Protein AF-A0A968UL13-F1 (afdb_monomer_lite)

Radius of gyration: 17.08 Å; chains: 1; bounding box: 23×32×43 Å

Sequence (67 aa):
MTPEIIQQALAIFDFKQLAQRREGEEDRRSFFRKGIVGDWQNHFSADDQEFFQAQAGQVMNRVRYDL

pLDDT: mean 94.54, std 6.23, range [61.16, 97.88]

Structure (mmCIF, N/CA/C/O backbone):
data_AF-A0A968UL13-F1
#
_entry.id   AF-A0A968UL13-F1
#
loop_
_atom_site.group_PDB
_atom_site.id
_atom_site.type_symbol
_atom_site.label_atom_id
_atom_site.label_alt_id
_atom_site.label_comp_id
_atom_site.label_asym_id
_atom_site.label_entity_id
_atom_site.label_seq_id
_atom_site.pdbx_PDB_ins_code
_atom_site.Cartn_x
_atom_site.Cartn_y
_atom_site.Cartn_z
_atom_site.occupancy
_atom_site.B_iso_or_equiv
_atom_site.auth_seq_id
_atom_site.auth_comp_id
_atom_site.auth_asym_id
_atom_site.auth_atom_id
_atom_site.pdbx_PDB_model_num
ATOM 1 N N . MET A 1 1 ? -11.772 15.538 19.735 1.00 61.16 1 MET A N 1
ATOM 2 C CA . MET A 1 1 ? -11.835 14.066 19.621 1.00 61.16 1 MET A CA 1
ATOM 3 C C . MET A 1 1 ? -10.950 13.522 20.725 1.00 61.16 1 MET A C 1
ATOM 5 O O . MET A 1 1 ? -9.818 13.983 20.813 1.00 61.16 1 MET A O 1
ATOM 9 N N . THR A 1 2 ? -11.474 12.711 21.645 1.00 83.06 2 THR A N 1
ATOM 10 C CA . THR A 1 2 ? -10.671 12.280 22.798 1.00 83.06 2 THR A CA 1
ATOM 11 C C . THR A 1 2 ? -9.715 11.155 22.378 1.00 83.06 2 THR A C 1
ATOM 13 O O . THR A 1 2 ? -10.051 10.394 21.461 1.00 83.06 2 THR A O 1
ATOM 16 N N . PRO A 1 3 ? -8.523 11.049 22.987 1.00 91.00 3 PRO A N 1
ATOM 17 C CA . PRO A 1 3 ? -7.555 10.000 22.664 1.00 91.00 3 PRO A CA 1
ATOM 18 C C . PRO A 1 3 ? -8.139 8.581 22.721 1.00 91.00 3 PRO A C 1
ATOM 20 O O . PRO A 1 3 ? -7.760 7.728 21.924 1.00 91.00 3 PRO A O 1
ATOM 23 N N . GLU A 1 4 ? -9.106 8.333 23.603 1.00 95.81 4 GLU A N 1
ATOM 24 C CA . GLU A 1 4 ? -9.725 7.020 23.805 1.00 95.81 4 GLU A CA 1
ATOM 25 C C . GLU A 1 4 ? -10.517 6.556 22.579 1.00 95.81 4 GLU A C 1
ATOM 27 O O . GLU A 1 4 ? -10.409 5.397 22.184 1.00 95.81 4 GLU A O 1
ATOM 32 N N . ILE A 1 5 ? -11.269 7.457 21.937 1.00 96.44 5 ILE A N 1
ATOM 33 C CA . ILE A 1 5 ? -12.041 7.126 20.728 1.00 96.44 5 ILE A CA 1
ATOM 34 C C . ILE A 1 5 ? -11.095 6.756 19.581 1.00 96.44 5 ILE A C 1
ATOM 36 O O . ILE A 1 5 ? -11.377 5.834 18.818 1.00 96.44 5 ILE A O 1
ATOM 40 N N . ILE A 1 6 ? -9.949 7.436 19.478 1.00 96.56 6 ILE A N 1
ATOM 41 C CA . ILE A 1 6 ? -8.931 7.119 18.469 1.00 96.56 6 ILE A CA 1
ATOM 42 C C . ILE A 1 6 ? -8.365 5.717 18.717 1.00 96.56 6 ILE A C 1
ATOM 44 O O . ILE A 1 6 ? -8.283 4.927 17.782 1.00 96.56 6 ILE A O 1
ATOM 48 N N . GLN A 1 7 ? -8.033 5.373 19.965 1.00 97.06 7 GLN A N 1
ATOM 49 C CA . GLN A 1 7 ? -7.519 4.037 20.295 1.00 97.06 7 GLN A CA 1
ATOM 50 C C . GLN A 1 7 ? -8.544 2.933 20.019 1.00 97.06 7 GLN A C 1
ATOM 52 O O . GLN A 1 7 ? -8.193 1.886 19.478 1.00 97.06 7 GLN A O 1
ATOM 57 N N . GLN A 1 8 ? -9.818 3.17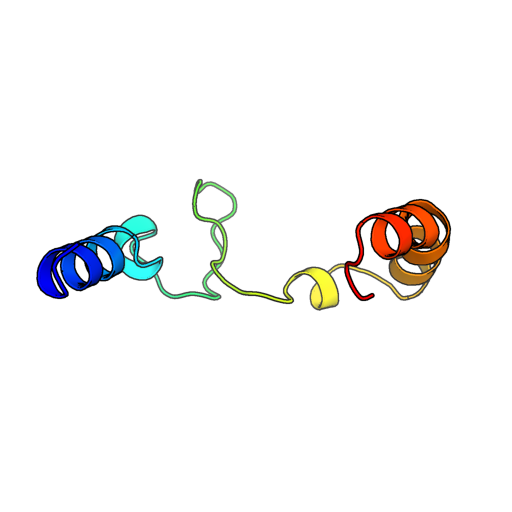5 20.328 1.00 96.88 8 GLN A N 1
ATOM 58 C CA . GLN A 1 8 ? -10.893 2.239 20.000 1.00 96.88 8 GLN A CA 1
ATOM 59 C C . GLN A 1 8 ? -11.032 2.047 18.489 1.00 96.88 8 GLN A C 1
ATOM 61 O O . GLN A 1 8 ? -11.129 0.913 18.028 1.00 96.88 8 GLN A O 1
ATOM 66 N N . ALA A 1 9 ? -10.994 3.133 17.712 1.00 97.12 9 ALA A N 1
ATOM 67 C CA . ALA A 1 9 ? -11.052 3.052 16.258 1.00 97.12 9 ALA A CA 1
ATOM 68 C C . ALA A 1 9 ? -9.862 2.262 15.693 1.00 97.12 9 ALA A C 1
ATOM 70 O O . ALA A 1 9 ? -10.065 1.361 14.885 1.00 97.12 9 ALA A O 1
ATOM 71 N N . LEU A 1 10 ? -8.639 2.534 16.160 1.00 96.88 10 LEU A N 1
ATOM 72 C CA . LEU A 1 10 ? -7.449 1.786 15.742 1.00 96.88 10 LEU A CA 1
ATOM 73 C C . LEU A 1 10 ? -7.574 0.291 16.056 1.00 96.88 10 LEU A C 1
ATOM 75 O O . LEU A 1 10 ? -7.234 -0.527 15.212 1.00 96.88 10 LEU A O 1
ATOM 79 N N . ALA A 1 11 ? -8.112 -0.073 17.223 1.00 96.56 11 ALA A N 1
ATOM 80 C CA . ALA A 1 11 ? -8.316 -1.472 17.590 1.00 96.56 11 ALA A CA 1
ATOM 81 C C . ALA A 1 11 ? -9.399 -2.168 16.745 1.00 96.56 11 ALA A C 1
ATOM 83 O O . ALA A 1 11 ? -9.241 -3.332 16.386 1.00 96.56 11 ALA A O 1
ATOM 84 N N . ILE A 1 12 ? -10.499 -1.475 16.428 1.00 97.00 12 ILE A N 1
ATOM 85 C CA . ILE A 1 12 ? -11.603 -2.027 15.625 1.00 97.00 12 ILE A CA 1
ATOM 86 C C . ILE A 1 12 ? -11.186 -2.206 14.161 1.00 97.00 12 ILE A C 1
ATOM 88 O O . ILE A 1 12 ? -11.563 -3.194 13.534 1.00 97.00 12 ILE A O 1
ATOM 92 N N . PHE A 1 13 ? -10.424 -1.253 13.618 1.00 96.62 13 PHE A N 1
ATOM 93 C CA . PHE A 1 13 ? -10.036 -1.230 12.206 1.00 96.62 13 PHE A CA 1
ATOM 94 C C . PHE A 1 13 ? -8.638 -1.797 11.935 1.00 96.62 13 PHE A C 1
ATOM 96 O O . PHE A 1 13 ? -8.146 -1.702 10.810 1.00 96.62 13 PHE A O 1
ATOM 103 N N . ASP A 1 14 ? -8.009 -2.406 12.939 1.00 96.75 14 ASP A N 1
ATOM 104 C CA . ASP A 1 14 ? -6.768 -3.149 12.763 1.00 96.75 14 ASP A CA 1
ATOM 105 C C . ASP A 1 14 ? -6.963 -4.294 11.758 1.00 96.75 14 ASP A C 1
ATOM 107 O O . ASP A 1 14 ? -7.966 -5.017 11.788 1.00 96.75 14 ASP A O 1
ATOM 111 N N . PHE A 1 15 ? -5.994 -4.483 10.858 1.00 97.75 15 PHE A N 1
ATOM 112 C CA . PHE A 1 15 ? -6.105 -5.494 9.808 1.00 97.75 15 PHE A CA 1
ATOM 113 C C . PHE A 1 15 ? -6.274 -6.896 10.390 1.00 97.75 15 PHE A C 1
ATOM 115 O O . PHE A 1 15 ? -7.083 -7.666 9.875 1.00 97.75 15 PHE A O 1
ATOM 122 N N . LYS A 1 16 ? -5.564 -7.236 11.472 1.00 97.31 16 LYS A N 1
ATOM 123 C CA . LYS A 1 16 ? -5.659 -8.570 12.075 1.00 97.31 16 LYS A CA 1
ATOM 124 C C . LYS A 1 16 ? -7.042 -8.814 12.643 1.00 97.31 16 LYS A C 1
ATOM 126 O O . LYS A 1 16 ? -7.542 -9.931 12.534 1.00 97.31 16 LYS A O 1
ATOM 131 N N . GLN A 1 17 ? -7.679 -7.774 13.181 1.00 97.50 17 GLN A N 1
ATOM 132 C CA . GLN A 1 17 ? -9.058 -7.870 13.642 1.00 97.50 17 GLN A CA 1
ATOM 133 C C . GLN A 1 17 ? -10.062 -7.997 12.502 1.00 97.50 17 GLN A C 1
ATOM 135 O O . GLN A 1 17 ? -10.971 -8.820 12.576 1.00 97.50 17 GLN A O 1
ATOM 140 N N . LEU A 1 18 ? -9.893 -7.246 11.420 1.00 97.75 18 LEU A N 1
ATOM 141 C CA . LEU A 1 18 ? -10.816 -7.315 10.289 1.00 97.75 18 LEU A CA 1
ATOM 142 C C . LEU A 1 18 ? -10.653 -8.599 9.460 1.00 97.75 18 LEU A C 1
ATOM 144 O O . LEU A 1 18 ? -11.635 -9.169 8.986 1.00 97.75 18 LEU A O 1
ATOM 148 N N . ALA A 1 19 ? -9.417 -9.062 9.284 1.00 97.25 19 ALA A N 1
ATOM 149 C CA . ALA A 1 19 ? -9.072 -10.188 8.423 1.00 97.25 19 ALA A CA 1
ATOM 150 C C . ALA A 1 19 ? -8.972 -11.528 9.170 1.00 97.25 19 ALA A C 1
ATOM 152 O O . ALA A 1 19 ? -8.920 -12.569 8.517 1.00 97.25 19 ALA A O 1
ATOM 153 N N . GLN A 1 20 ? -8.926 -11.506 10.510 1.00 97.25 20 GLN A N 1
ATOM 154 C CA . GLN A 1 20 ? -8.729 -12.678 11.379 1.00 97.25 20 GLN A CA 1
ATOM 155 C C . GLN A 1 20 ? -7.461 -13.483 11.034 1.00 97.25 20 GLN A C 1
ATOM 157 O O . GLN A 1 20 ? -7.425 -14.709 11.134 1.00 97.25 20 GLN A O 1
ATOM 162 N N . ARG A 1 21 ? -6.411 -12.779 10.598 1.00 97.31 21 ARG A N 1
ATOM 163 C CA . ARG A 1 21 ? -5.112 -13.324 10.171 1.00 97.31 21 ARG A CA 1
ATOM 164 C C . ARG A 1 21 ? -4.046 -12.237 10.155 1.00 97.31 21 ARG A C 1
ATOM 166 O O . ARG A 1 21 ? -4.373 -11.056 10.248 1.00 97.31 21 ARG A O 1
ATOM 173 N N . ARG A 1 22 ? -2.773 -12.612 10.025 1.00 97.00 22 ARG A N 1
ATOM 174 C CA . ARG A 1 22 ? -1.670 -11.635 10.024 1.00 97.00 22 ARG A CA 1
ATOM 175 C C . ARG A 1 22 ? -1.519 -10.953 8.664 1.00 97.00 22 ARG A C 1
ATOM 177 O O . ARG A 1 22 ? -1.873 -11.516 7.626 1.00 97.00 22 ARG A O 1
ATOM 184 N N . GLU A 1 23 ? -0.964 -9.744 8.661 1.00 97.31 23 GLU A N 1
ATOM 185 C CA . GLU A 1 23 ? -0.522 -9.096 7.430 1.00 97.31 23 GLU A CA 1
ATOM 186 C C . GLU A 1 23 ? 0.505 -9.994 6.719 1.00 97.31 23 GLU A C 1
ATOM 188 O O . GLU A 1 23 ? 1.367 -10.609 7.345 1.00 97.31 23 GLU A O 1
ATOM 193 N N . GLY A 1 24 ? 0.401 -10.098 5.398 1.00 96.69 24 GLY A N 1
ATOM 194 C CA . GLY A 1 24 ? 1.247 -10.946 4.560 1.00 96.69 24 GLY A CA 1
ATOM 195 C C . GLY A 1 24 ? 0.656 -12.327 4.263 1.00 96.69 24 GLY A C 1
ATOM 196 O O . GLY A 1 24 ? 0.946 -12.873 3.198 1.00 96.69 24 GLY A O 1
ATOM 197 N N . GLU A 1 25 ? -0.215 -12.864 5.123 1.00 97.50 25 GLU A N 1
ATOM 198 C CA . GLU A 1 25 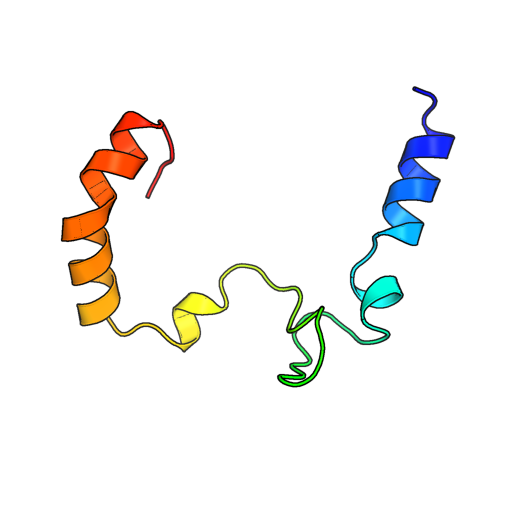? -0.873 -14.165 4.917 1.00 97.50 25 GLU A CA 1
ATOM 199 C C . GLU A 1 25 ? -1.996 -14.033 3.875 1.00 97.50 25 GLU A C 1
ATOM 201 O O . GLU A 1 25 ? -3.126 -13.728 4.222 1.00 97.50 25 GLU A O 1
ATOM 206 N N . GLU A 1 26 ? -1.715 -14.189 2.580 1.00 97.06 26 GLU A N 1
ATOM 207 C CA . GLU A 1 26 ? -2.713 -13.932 1.530 1.00 97.06 26 GLU A CA 1
ATOM 208 C C . GLU A 1 26 ? -3.920 -14.893 1.554 1.00 97.06 26 GLU A C 1
ATOM 210 O O . GLU A 1 26 ? -3.771 -16.110 1.603 1.00 97.06 26 GLU A O 1
ATOM 215 N N . ASP A 1 27 ? -5.121 -14.328 1.386 1.00 97.69 27 ASP A N 1
ATOM 216 C CA . ASP A 1 27 ? -6.326 -15.052 0.970 1.00 97.69 27 ASP A CA 1
ATOM 217 C C . ASP A 1 27 ? -7.031 -14.259 -0.139 1.00 97.69 27 ASP A C 1
ATOM 219 O O . ASP A 1 27 ? -7.530 -13.153 0.084 1.00 97.69 27 ASP A O 1
ATOM 223 N N . ARG A 1 28 ? -7.063 -14.834 -1.347 1.00 96.44 28 ARG A N 1
ATOM 224 C CA . ARG A 1 28 ? -7.624 -14.220 -2.565 1.00 96.44 28 ARG A CA 1
ATOM 225 C C . ARG A 1 28 ? -9.155 -14.253 -2.609 1.00 96.44 28 ARG A C 1
ATOM 227 O O . ARG A 1 28 ? -9.737 -13.627 -3.489 1.00 96.44 28 ARG A O 1
ATOM 234 N N . ARG A 1 29 ? -9.805 -14.993 -1.705 1.00 97.56 29 ARG A N 1
ATOM 235 C CA . ARG A 1 29 ? -11.272 -15.068 -1.586 1.00 97.56 29 ARG A CA 1
ATOM 236 C C . ARG A 1 29 ? -11.823 -14.107 -0.532 1.00 97.56 29 ARG A C 1
ATOM 238 O O . ARG A 1 29 ? -13.034 -13.917 -0.469 1.00 97.56 29 ARG A O 1
ATOM 245 N N . SER A 1 30 ? -10.953 -13.506 0.278 1.00 97.00 30 SER A N 1
ATOM 246 C CA . SER A 1 30 ? -11.325 -12.548 1.317 1.00 97.00 30 SER A CA 1
ATOM 247 C C . SER A 1 30 ? -11.319 -11.109 0.797 1.00 97.00 30 SER A C 1
ATOM 249 O O . SER A 1 30 ? -10.501 -10.742 -0.047 1.00 97.00 30 SER A O 1
ATOM 251 N N . PHE A 1 31 ? -12.199 -10.271 1.353 1.00 96.69 31 PHE A N 1
ATOM 252 C CA . PHE A 1 31 ? -12.201 -8.827 1.104 1.00 96.69 31 PHE A CA 1
ATOM 253 C C . PHE A 1 31 ? -10.900 -8.164 1.598 1.00 96.69 31 PHE A C 1
ATOM 255 O O . PHE A 1 31 ? -10.288 -7.363 0.892 1.00 96.69 31 PHE A O 1
ATOM 262 N N . PHE A 1 32 ? -10.420 -8.548 2.784 1.00 97.38 32 PHE A N 1
ATOM 263 C CA . PHE A 1 32 ? -9.157 -8.069 3.348 1.00 97.38 32 PHE A CA 1
ATOM 264 C C . PHE A 1 32 ? -8.003 -8.970 2.895 1.00 97.38 32 PHE A C 1
ATOM 266 O O . PHE A 1 32 ? -7.649 -9.889 3.613 1.00 97.38 32 PHE A O 1
ATOM 273 N N . ARG A 1 33 ? -7.421 -8.742 1.705 1.00 97.44 33 ARG A N 1
ATOM 274 C CA . ARG A 1 33 ? -6.554 -9.721 0.999 1.00 97.44 33 ARG A CA 1
ATOM 275 C C . ARG A 1 33 ? -5.166 -10.001 1.594 1.00 97.44 33 ARG A C 1
ATOM 277 O O . ARG A 1 33 ? -4.770 -11.163 1.647 1.00 97.44 33 ARG A O 1
ATOM 284 N N . LYS A 1 34 ? -4.368 -8.992 1.946 1.00 97.38 34 LYS A N 1
ATOM 285 C CA . LYS A 1 34 ? -2.967 -9.218 2.378 1.00 97.38 34 LYS A CA 1
ATOM 286 C C . LYS A 1 34 ? -2.481 -8.244 3.443 1.00 97.38 34 LYS A C 1
ATOM 288 O O . LYS A 1 34 ? -1.686 -8.644 4.278 1.00 97.38 34 LYS A O 1
ATOM 293 N N . GLY A 1 35 ? -2.956 -6.999 3.435 1.00 96.94 35 GLY A N 1
ATOM 294 C CA . GLY A 1 35 ? -2.662 -6.041 4.507 1.00 96.94 35 GLY A CA 1
ATOM 295 C C . GLY A 1 35 ? -1.224 -5.519 4.530 1.00 96.94 35 GLY A C 1
ATOM 296 O O . GLY A 1 35 ? -0.774 -5.080 5.577 1.00 96.94 35 GLY A O 1
ATOM 297 N N . ILE A 1 36 ? -0.492 -5.563 3.409 1.00 97.25 36 ILE A N 1
ATOM 298 C CA . ILE A 1 36 ? 0.895 -5.072 3.336 1.00 97.25 36 ILE A CA 1
ATOM 299 C C . ILE A 1 36 ? 1.066 -4.006 2.254 1.00 97.25 36 ILE A C 1
ATOM 301 O O . ILE A 1 36 ? 0.437 -4.063 1.195 1.00 97.25 36 ILE A O 1
ATOM 305 N N . VAL A 1 37 ? 1.965 -3.060 2.519 1.00 96.06 37 VAL A N 1
ATOM 306 C CA . VAL A 1 37 ? 2.435 -2.064 1.549 1.00 96.06 37 VAL A CA 1
ATOM 307 C C . VAL A 1 37 ? 3.554 -2.675 0.703 1.00 96.06 37 VAL A C 1
ATOM 309 O O . VAL A 1 37 ? 4.332 -3.488 1.192 1.00 96.06 37 VAL A O 1
ATOM 312 N N . GLY A 1 38 ? 3.636 -2.291 -0.571 1.00 94.56 38 GLY A N 1
ATOM 313 C CA . GLY A 1 38 ? 4.737 -2.694 -1.454 1.00 94.56 38 GLY A CA 1
ATOM 314 C C . GLY A 1 38 ? 4.581 -4.062 -2.123 1.00 94.56 38 GLY A C 1
ATOM 315 O O . GLY A 1 38 ? 5.449 -4.439 -2.900 1.00 94.56 38 GLY A O 1
ATOM 316 N N . ASP A 1 39 ? 3.472 -4.784 -1.905 1.00 95.94 39 ASP A N 1
ATOM 317 C CA . ASP A 1 39 ? 3.252 -6.111 -2.517 1.00 95.94 39 ASP A CA 1
ATOM 318 C C . ASP A 1 39 ? 3.370 -6.091 -4.048 1.00 95.94 39 ASP A C 1
ATOM 320 O O . ASP A 1 39 ? 3.785 -7.080 -4.640 1.00 95.94 39 ASP A O 1
ATOM 324 N N . TRP A 1 40 ? 3.048 -4.957 -4.680 1.00 93.69 40 TRP A N 1
ATOM 325 C CA . TRP A 1 40 ? 3.157 -4.750 -6.126 1.00 93.69 40 TRP A CA 1
ATOM 326 C C . TRP A 1 40 ? 4.564 -5.036 -6.671 1.00 93.69 40 TRP A C 1
ATOM 328 O O . TRP A 1 40 ? 4.675 -5.525 -7.791 1.00 93.69 40 TRP A O 1
ATOM 338 N N . GLN A 1 41 ? 5.621 -4.829 -5.876 1.00 94.19 41 GLN A N 1
ATOM 339 C CA . GLN A 1 41 ? 7.007 -5.098 -6.280 1.00 94.19 41 GLN A CA 1
ATOM 340 C C . GLN A 1 41 ? 7.256 -6.582 -6.581 1.00 94.19 41 GLN A C 1
ATOM 342 O O . GLN A 1 41 ? 8.130 -6.905 -7.375 1.00 94.19 41 GLN A O 1
ATOM 347 N N . ASN A 1 42 ? 6.478 -7.488 -5.979 1.00 94.25 42 ASN A N 1
ATOM 348 C CA . ASN A 1 42 ? 6.584 -8.927 -6.234 1.00 94.25 42 ASN A CA 1
ATOM 349 C C . ASN A 1 42 ? 5.835 -9.373 -7.500 1.00 94.25 42 ASN A C 1
ATOM 351 O O . ASN A 1 42 ? 5.966 -10.527 -7.902 1.00 94.25 42 ASN A O 1
ATOM 355 N N . HIS A 1 43 ? 5.007 -8.501 -8.086 1.00 94.19 43 HIS A N 1
ATOM 356 C CA . HIS A 1 43 ? 4.130 -8.837 -9.215 1.00 94.19 43 HIS A CA 1
ATOM 357 C C . HIS A 1 43 ? 4.459 -8.055 -10.486 1.00 94.19 43 HIS A C 1
ATOM 359 O O . HIS A 1 43 ? 4.158 -8.537 -11.571 1.00 94.19 43 HIS A O 1
ATOM 365 N N . PHE A 1 44 ? 5.042 -6.862 -10.362 1.00 96.06 44 PHE A N 1
ATOM 366 C CA . PHE A 1 44 ? 5.372 -6.000 -11.495 1.00 96.06 44 PHE A CA 1
ATOM 367 C C . PHE A 1 44 ? 6.780 -6.311 -11.996 1.00 96.06 44 PHE A C 1
ATOM 369 O O . PHE A 1 44 ? 7.734 -6.336 -11.216 1.00 96.06 44 PHE A O 1
ATOM 376 N N . SER A 1 45 ? 6.911 -6.501 -13.305 1.00 96.69 45 SER A N 1
ATOM 377 C CA . SER A 1 45 ? 8.205 -6.536 -13.983 1.00 96.69 45 SER A CA 1
ATOM 378 C C . SER A 1 45 ? 8.793 -5.126 -14.140 1.00 96.69 45 SER A C 1
ATOM 380 O O . SER A 1 45 ? 8.135 -4.122 -13.859 1.00 96.69 45 SER A O 1
ATOM 382 N N . ALA A 1 46 ? 10.043 -5.040 -14.604 1.00 95.81 46 ALA A N 1
ATOM 383 C CA . ALA A 1 46 ? 10.657 -3.756 -14.946 1.00 95.81 46 ALA A CA 1
ATOM 384 C C . ALA A 1 46 ? 9.878 -3.032 -16.062 1.00 95.81 46 ALA A C 1
ATOM 386 O O . ALA A 1 46 ? 9.645 -1.830 -15.961 1.00 95.81 46 ALA A O 1
ATOM 387 N N . ASP A 1 47 ? 9.401 -3.777 -17.062 1.00 97.88 47 ASP A N 1
ATOM 388 C CA . ASP A 1 47 ? 8.623 -3.232 -18.179 1.00 97.88 47 ASP A CA 1
ATOM 389 C C . ASP A 1 47 ? 7.275 -2.669 -17.699 1.00 97.88 47 ASP A C 1
ATOM 391 O O . ASP A 1 47 ? 6.850 -1.602 -18.143 1.00 97.88 47 ASP A O 1
ATOM 395 N N . ASP A 1 48 ? 6.620 -3.333 -16.738 1.00 96.94 48 ASP A N 1
ATOM 396 C CA . ASP A 1 48 ? 5.379 -2.829 -16.134 1.00 96.94 48 ASP A CA 1
ATOM 397 C C . ASP A 1 48 ? 5.611 -1.507 -15.389 1.00 96.94 48 ASP A C 1
ATOM 399 O O . ASP A 1 48 ? 4.767 -0.607 -15.429 1.00 96.94 48 ASP A O 1
ATOM 403 N N . GLN A 1 49 ? 6.756 -1.374 -14.711 1.00 93.44 49 GLN A N 1
ATOM 404 C CA . GLN A 1 49 ? 7.132 -0.145 -14.009 1.00 93.44 49 GLN A CA 1
ATOM 405 C C . GLN A 1 49 ? 7.418 0.995 -14.987 1.00 93.44 49 GLN A C 1
ATOM 407 O O . GLN A 1 49 ? 6.912 2.101 -14.791 1.00 93.44 49 GLN A O 1
ATOM 412 N N . GLU A 1 50 ? 8.179 0.736 -16.055 1.00 96.06 50 GLU A N 1
ATOM 413 C CA . GLU A 1 50 ? 8.448 1.731 -17.097 1.00 96.06 50 GLU A CA 1
ATOM 414 C C . GLU A 1 50 ? 7.148 2.182 -17.771 1.00 96.06 50 GLU A C 1
ATOM 416 O O . GLU A 1 50 ? 6.895 3.383 -17.912 1.00 96.06 50 GLU A O 1
ATOM 421 N N . PHE A 1 51 ? 6.279 1.229 -18.113 1.00 96.62 51 PHE A N 1
ATOM 422 C CA . PHE A 1 51 ? 4.973 1.525 -18.682 1.00 96.62 51 PHE A CA 1
ATOM 423 C C . PHE A 1 51 ? 4.134 2.389 -17.734 1.00 96.62 51 PHE A C 1
ATOM 425 O O . PHE A 1 51 ? 3.601 3.422 -18.147 1.00 96.62 51 PHE A O 1
ATOM 432 N N . PHE A 1 52 ? 4.047 2.020 -16.453 1.00 94.38 52 PHE A N 1
ATOM 433 C CA . PHE A 1 52 ? 3.313 2.805 -15.464 1.00 94.38 52 PHE A CA 1
ATOM 434 C C . PHE A 1 52 ? 3.874 4.225 -15.332 1.00 94.38 52 PHE A C 1
ATOM 436 O O . PHE A 1 52 ? 3.105 5.187 -15.366 1.00 94.38 52 PHE A O 1
ATOM 443 N N . GLN A 1 53 ? 5.199 4.375 -15.253 1.00 93.75 53 GLN A N 1
ATOM 444 C CA . GLN A 1 53 ? 5.857 5.677 -15.170 1.00 93.75 53 GLN A CA 1
ATOM 445 C C . GLN A 1 53 ? 5.531 6.549 -16.388 1.00 93.75 53 GLN A C 1
ATOM 447 O O . GLN A 1 53 ? 5.205 7.729 -16.239 1.00 93.75 53 GLN A O 1
ATOM 452 N N . ALA A 1 54 ? 5.565 5.968 -17.590 1.00 95.94 54 ALA A N 1
ATOM 453 C CA . ALA A 1 54 ? 5.247 6.671 -18.826 1.00 95.94 54 ALA A CA 1
ATOM 454 C C . ALA A 1 54 ? 3.777 7.127 -18.885 1.00 95.94 54 ALA A C 1
ATOM 456 O O . ALA A 1 54 ? 3.502 8.234 -19.350 1.00 95.94 54 ALA A O 1
ATOM 457 N N . GLN A 1 55 ? 2.836 6.305 -18.405 1.00 96.06 55 GLN A N 1
ATOM 458 C CA . GLN A 1 55 ? 1.400 6.608 -18.479 1.00 96.06 55 GLN A CA 1
ATOM 459 C C . GLN A 1 55 ? 0.903 7.505 -17.335 1.00 96.06 55 GLN A C 1
ATOM 461 O O . GLN A 1 55 ? 0.113 8.422 -17.558 1.00 96.06 55 GLN A O 1
ATOM 466 N N . ALA A 1 56 ? 1.339 7.245 -16.102 1.00 95.00 56 ALA A N 1
ATOM 467 C CA . ALA A 1 56 ? 0.806 7.881 -14.899 1.00 95.00 56 ALA A CA 1
ATOM 468 C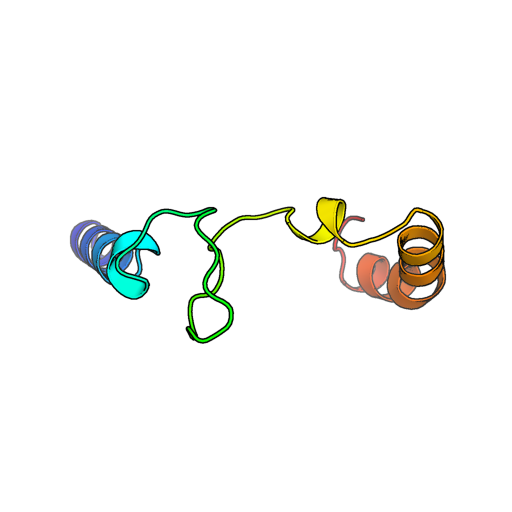 C . ALA A 1 56 ? 1.726 8.966 -14.321 1.00 95.00 56 ALA A C 1
ATOM 470 O O . ALA A 1 56 ? 1.257 9.807 -13.551 1.00 95.00 56 ALA A O 1
ATOM 471 N N . GLY A 1 57 ? 3.005 9.002 -14.716 1.00 93.06 57 GLY A N 1
ATOM 472 C CA . GLY A 1 57 ? 4.022 9.877 -14.126 1.00 93.06 57 GLY A CA 1
ATOM 473 C C . GLY A 1 57 ? 3.640 11.352 -14.098 1.00 93.06 57 GLY A C 1
ATOM 474 O O . GLY A 1 57 ? 3.727 12.024 -13.070 1.00 93.06 57 GLY A O 1
ATOM 475 N N . GLN A 1 58 ? 3.130 11.853 -15.223 1.00 93.25 58 GLN A N 1
ATOM 476 C CA . GLN A 1 58 ? 2.698 13.247 -15.330 1.00 93.25 58 GLN A CA 1
ATOM 477 C C . GLN A 1 58 ? 1.507 13.563 -14.414 1.00 93.25 58 GLN A C 1
ATOM 479 O O . GLN A 1 58 ? 1.445 14.652 -13.840 1.00 93.25 58 GLN A O 1
ATOM 484 N N . VAL A 1 59 ? 0.569 12.621 -14.262 1.00 95.25 59 VAL A N 1
ATOM 485 C CA . VAL A 1 59 ? -0.610 12.795 -13.405 1.00 95.25 59 VAL A CA 1
ATOM 486 C C . VAL A 1 59 ? -0.192 12.825 -11.940 1.00 95.25 59 VAL A C 1
ATOM 488 O O . VAL 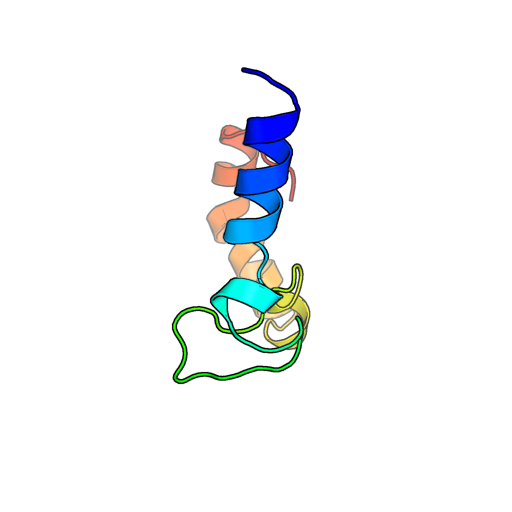A 1 59 ? -0.592 13.751 -11.236 1.00 95.25 59 VAL A O 1
ATOM 491 N N . MET A 1 60 ? 0.655 11.889 -11.502 1.00 94.50 60 MET A N 1
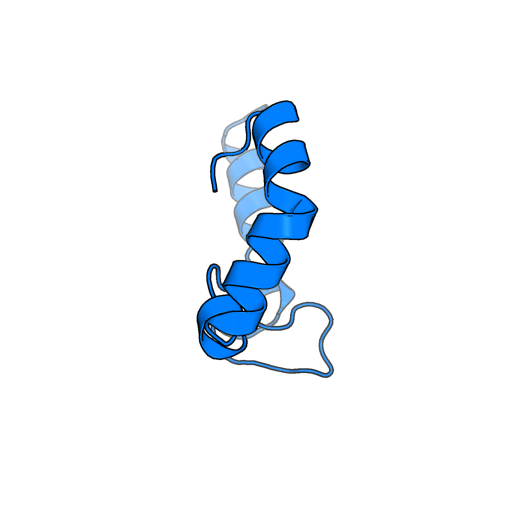ATOM 492 C CA . MET A 1 60 ? 1.157 11.830 -10.122 1.00 94.50 60 MET A CA 1
ATOM 493 C C . MET A 1 60 ? 1.899 13.113 -9.733 1.00 94.50 60 MET A C 1
ATOM 495 O O . MET A 1 60 ? 1.566 13.743 -8.727 1.00 94.50 60 MET A O 1
ATOM 499 N N . ASN A 1 61 ? 2.793 13.595 -10.602 1.00 93.19 61 ASN A N 1
ATOM 500 C CA . ASN A 1 61 ? 3.500 14.858 -10.386 1.00 93.19 61 ASN A CA 1
ATOM 501 C C . ASN A 1 61 ? 2.533 16.047 -10.274 1.00 93.19 61 ASN A C 1
ATOM 503 O O . ASN A 1 61 ? 2.677 16.903 -9.397 1.00 93.19 61 ASN A O 1
ATOM 507 N N . ARG A 1 62 ? 1.508 16.099 -11.136 1.00 95.12 62 ARG A N 1
ATOM 508 C CA . ARG A 1 62 ? 0.487 17.157 -11.107 1.00 95.12 62 ARG A CA 1
ATOM 509 C C . ARG A 1 62 ? -0.300 17.162 -9.797 1.00 95.12 62 ARG A C 1
ATOM 511 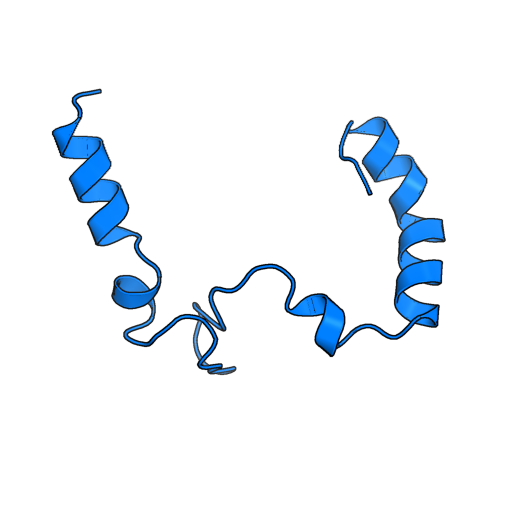O O . ARG A 1 62 ? -0.629 18.240 -9.305 1.00 95.12 62 ARG A O 1
ATOM 518 N N . VAL A 1 63 ? -0.596 15.988 -9.238 1.00 96.00 63 VAL A N 1
ATOM 519 C CA . VAL A 1 63 ? -1.283 15.858 -7.944 1.00 96.00 63 VAL A CA 1
ATOM 520 C C . VAL A 1 63 ? -0.332 15.877 -6.743 1.00 96.00 63 VAL A C 1
ATOM 522 O O . VAL A 1 63 ? -0.793 15.725 -5.616 1.00 96.00 63 VAL A O 1
ATOM 525 N N . ARG A 1 64 ? 0.963 16.154 -6.966 1.00 93.12 64 ARG A N 1
ATOM 526 C CA . ARG A 1 64 ? 2.005 16.289 -5.931 1.00 93.12 64 ARG A CA 1
ATOM 527 C C . ARG A 1 64 ? 2.241 15.007 -5.131 1.00 93.12 64 ARG A C 1
ATOM 529 O O . ARG A 1 64 ? 2.606 15.076 -3.962 1.00 93.12 64 ARG A O 1
ATOM 536 N N . TYR A 1 65 ? 2.031 13.864 -5.777 1.00 90.38 65 TYR A N 1
ATOM 537 C CA . TYR A 1 65 ? 2.485 12.574 -5.281 1.00 90.38 65 TYR A CA 1
ATOM 538 C C . TYR A 1 65 ? 3.847 12.270 -5.893 1.00 90.38 65 TYR A C 1
ATOM 540 O O . TYR A 1 65 ? 4.001 12.335 -7.114 1.00 90.38 65 TYR A O 1
ATOM 548 N N . ASP A 1 66 ? 4.808 11.947 -5.034 1.00 77.75 66 ASP A N 1
ATOM 549 C CA . ASP A 1 66 ? 6.133 11.515 -5.458 1.00 77.75 66 ASP A CA 1
ATOM 550 C C . ASP A 1 66 ? 6.057 10.065 -5.959 1.00 77.75 66 ASP A C 1
ATOM 552 O O . ASP A 1 66 ? 5.363 9.229 -5.367 1.00 77.75 66 ASP A O 1
ATOM 556 N N . LEU A 1 67 ? 6.746 9.799 -7.069 1.00 66.75 67 LEU A N 1
ATOM 557 C CA . LEU A 1 67 ? 6.953 8.465 -7.637 1.00 66.75 67 LEU A CA 1
ATOM 558 C C . LEU A 1 67 ? 8.333 7.933 -7.270 1.00 66.75 67 LEU A C 1
ATOM 560 O O . LEU A 1 67 ? 9.295 8.732 -7.340 1.00 66.75 67 LEU A O 1
#

Foldseek 3Di:
DDPVVVVVVCVCPPLCNVVVDDAQPADPVDPSGHNDPPVVVVVDDPVNVVVCCVPCVVVCVVVVHDD

Secondary structure (DSSP, 8-state):
--HHHHHHHHHHS-HHHHHSS-TT---TTSSS----SSGGGGT--HHHHHHHHHHHHHHHHHTT---